Protein AF-A0A971QDA6-F1 (afdb_monomer)

pLDDT: mean 82.5, std 15.78, range [46.66, 97.81]

Foldseek 3Di:
DDDDDPVRVVVVVVVVVCPDPVVCVVCVVVVVVVVLVVCLCVPVVLVDDPDDDDVVNVVSNVVSSVVSVVVVVVVVCVVVVPPCVCVVVVPCVVVVVVVVVVVVVVVVVVPDDPDDPDPDDDPPPPPPD

Structure (mmCIF, N/CA/C/O backbone):
data_AF-A0A971QDA6-F1
#
_entry.id   AF-A0A971QDA6-F1
#
loop_
_atom_site.group_PDB
_atom_site.id
_atom_site.type_symbol
_atom_site.label_atom_id
_atom_site.label_alt_id
_atom_site.label_comp_id
_atom_site.label_asym_id
_atom_site.label_entity_id
_atom_site.label_seq_id
_atom_site.pdbx_PDB_ins_code
_atom_site.Cartn_x
_atom_site.Cartn_y
_atom_site.Cartn_z
_atom_site.occupancy
_atom_site.B_iso_or_equiv
_atom_site.auth_seq_id
_atom_site.auth_comp_id
_atom_site.auth_asym_id
_atom_site.auth_atom_id
_atom_site.pdbx_PDB_model_num
ATOM 1 N N . MET A 1 1 ? -21.824 -35.858 12.289 1.00 53.72 1 MET A N 1
ATOM 2 C CA . MET A 1 1 ? -22.588 -34.602 12.146 1.00 53.72 1 MET A CA 1
ATOM 3 C C . MET A 1 1 ? -21.739 -33.515 12.782 1.00 53.72 1 MET A C 1
ATOM 5 O O . MET A 1 1 ? -21.314 -33.722 13.908 1.00 53.72 1 MET A O 1
ATOM 9 N N . ILE A 1 2 ? -21.358 -32.461 12.057 1.00 74.69 2 ILE A N 1
ATOM 10 C CA . ILE A 1 2 ? -20.585 -31.366 12.666 1.00 74.69 2 ILE A CA 1
ATOM 11 C C . ILE A 1 2 ? -21.607 -30.461 13.353 1.00 74.69 2 ILE A C 1
ATOM 13 O O . ILE A 1 2 ? -22.361 -29.770 12.672 1.00 74.69 2 ILE A O 1
ATOM 17 N N . GLU A 1 3 ? -21.694 -30.527 14.681 1.00 82.12 3 GLU A N 1
ATOM 18 C CA . GLU A 1 3 ? -22.513 -29.593 15.452 1.00 82.12 3 GLU A CA 1
ATOM 19 C C . GLU A 1 3 ? -21.803 -28.246 15.515 1.00 82.12 3 GLU A C 1
ATOM 21 O O . GLU A 1 3 ? -20.679 -28.145 16.002 1.00 82.12 3 GLU A O 1
ATOM 26 N N . HIS A 1 4 ? -22.463 -27.213 15.000 1.00 83.12 4 HIS A N 1
ATOM 27 C CA . HIS A 1 4 ? -21.977 -25.849 15.101 1.00 83.12 4 HIS A CA 1
ATOM 28 C C . HIS A 1 4 ? -22.626 -25.139 16.275 1.00 83.12 4 HIS A C 1
ATOM 30 O O . HIS A 1 4 ? -23.852 -25.095 16.393 1.00 83.12 4 HIS A O 1
ATOM 36 N N . THR A 1 5 ? -21.807 -24.481 17.091 1.00 93.62 5 THR A N 1
ATOM 37 C CA . THR A 1 5 ? -22.331 -23.505 18.049 1.00 93.62 5 THR A CA 1
ATOM 38 C C . THR A 1 5 ? -23.013 -22.346 17.297 1.00 93.62 5 THR A C 1
ATOM 40 O O . THR A 1 5 ? -22.654 -22.042 16.153 1.00 93.62 5 THR A O 1
ATOM 43 N N . PRO A 1 6 ? -23.962 -21.607 17.906 1.00 92.88 6 PRO A N 1
ATOM 44 C CA . PRO A 1 6 ? -24.613 -20.474 17.236 1.00 92.88 6 PRO A CA 1
ATOM 45 C C . PRO A 1 6 ? -23.629 -19.412 16.713 1.00 92.88 6 PRO A C 1
ATOM 47 O O . PRO A 1 6 ? -23.891 -18.733 15.717 1.00 92.88 6 PRO A O 1
ATOM 50 N N . ALA A 1 7 ? -22.477 -19.255 17.372 1.00 94.25 7 ALA A N 1
ATOM 51 C CA . ALA A 1 7 ? -21.410 -18.364 16.926 1.00 94.25 7 ALA A CA 1
ATOM 52 C C . ALA A 1 7 ? -20.704 -18.884 15.666 1.00 94.25 7 ALA A C 1
ATOM 54 O O . ALA A 1 7 ? -20.457 -18.107 14.738 1.00 94.25 7 ALA A O 1
ATOM 55 N N . GLU A 1 8 ? -20.419 -20.184 15.613 1.00 94.81 8 GLU A N 1
ATOM 56 C CA . GLU A 1 8 ? -19.837 -20.834 14.440 1.00 94.81 8 GLU A CA 1
ATOM 57 C C . GLU A 1 8 ? -20.779 -20.786 13.246 1.00 94.81 8 GLU A C 1
ATOM 59 O O . GLU A 1 8 ? -20.326 -20.467 12.150 1.00 94.81 8 GLU A O 1
ATOM 64 N N . HIS A 1 9 ? -22.083 -20.980 13.459 1.00 93.88 9 HIS A N 1
ATOM 65 C CA . HIS A 1 9 ? -23.074 -20.882 12.391 1.00 93.88 9 HIS A CA 1
ATOM 66 C C . HIS A 1 9 ? -23.077 -19.483 11.745 1.00 93.88 9 HIS A C 1
ATOM 68 O O . HIS A 1 9 ? -23.001 -19.346 10.523 1.00 93.88 9 HIS A O 1
ATOM 74 N N . ARG A 1 10 ? -23.047 -18.411 12.556 1.00 95.62 10 ARG A N 1
ATOM 75 C CA . ARG A 1 10 ? -22.922 -17.027 12.050 1.00 95.62 10 ARG A CA 1
ATOM 76 C C . ARG A 1 10 ? -21.613 -16.798 11.295 1.00 95.62 10 ARG A C 1
ATOM 78 O O . ARG A 1 10 ? -21.584 -16.075 10.299 1.00 95.62 10 ARG A O 1
ATOM 85 N N . LEU A 1 11 ? -20.511 -17.369 11.777 1.00 95.62 11 LEU A N 1
ATOM 86 C CA . LEU A 1 11 ? -19.208 -17.232 11.131 1.00 95.62 11 LEU A CA 1
ATOM 87 C C . LEU A 1 11 ? -19.160 -17.982 9.795 1.00 95.62 11 LEU A C 1
ATOM 89 O O . LEU A 1 11 ? -18.648 -17.433 8.822 1.00 95.62 11 LEU A O 1
ATOM 93 N N . ALA A 1 12 ? -19.710 -19.195 9.745 1.00 94.25 12 ALA A N 1
ATOM 94 C CA . ALA A 1 12 ? -19.829 -20.002 8.538 1.00 94.25 12 ALA A CA 1
ATOM 95 C C . ALA A 1 12 ? -20.677 -19.283 7.483 1.00 94.25 12 ALA A C 1
ATOM 97 O O . ALA A 1 12 ? -20.227 -19.132 6.350 1.00 94.25 12 ALA A O 1
ATOM 98 N N . SER A 1 13 ? -21.825 -18.725 7.883 1.00 94.38 13 SER A N 1
ATOM 99 C CA . SER A 1 13 ? -22.679 -17.928 6.995 1.00 94.38 13 SER A CA 1
ATOM 100 C C . SER A 1 13 ? -21.939 -16.715 6.418 1.00 94.38 13 SER A C 1
ATOM 102 O O . SER A 1 13 ? -21.964 -16.498 5.209 1.00 94.38 13 SER A O 1
ATOM 104 N N . ARG A 1 14 ? -21.200 -15.961 7.249 1.00 95.31 14 ARG A N 1
ATOM 105 C CA . ARG A 1 14 ? -20.378 -14.835 6.763 1.00 95.31 14 ARG A CA 1
ATOM 106 C C . ARG A 1 14 ? -19.268 -15.282 5.819 1.00 95.31 14 ARG A C 1
ATOM 108 O O . ARG A 1 14 ? -18.983 -14.589 4.853 1.00 95.31 14 ARG A O 1
ATOM 115 N N . ARG A 1 15 ? -18.614 -16.416 6.085 1.00 95.00 15 ARG A N 1
ATOM 116 C CA . ARG A 1 15 ? -17.572 -16.951 5.193 1.00 95.00 15 ARG A CA 1
ATOM 117 C C . ARG A 1 15 ? -18.150 -17.380 3.849 1.00 95.00 15 ARG A C 1
ATOM 119 O O . ARG A 1 15 ? -17.512 -17.124 2.835 1.00 95.00 15 ARG A O 1
ATOM 126 N N . ALA A 1 16 ? -19.337 -17.988 3.843 1.00 94.88 16 ALA A N 1
ATOM 127 C CA . ALA A 1 16 ? -20.037 -18.355 2.617 1.00 94.88 16 ALA A CA 1
ATOM 128 C C . ALA A 1 16 ? -20.359 -17.113 1.770 1.00 94.88 16 ALA A C 1
ATOM 130 O O . ALA A 1 16 ? -20.062 -17.095 0.579 1.00 94.88 16 ALA A O 1
ATOM 131 N N . GLU A 1 17 ? -20.854 -16.042 2.396 1.00 93.75 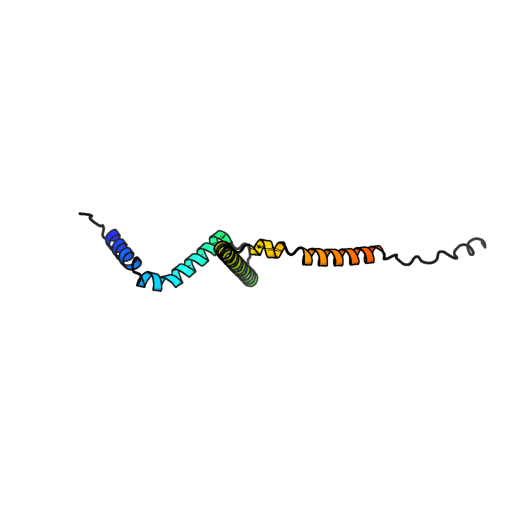17 GLU A N 1
ATOM 132 C CA . GLU A 1 17 ? -21.081 -14.749 1.736 1.00 93.75 17 GLU A CA 1
ATOM 133 C C . GLU A 1 17 ? -19.772 -14.139 1.198 1.00 93.75 17 GLU A C 1
ATOM 135 O O . GLU A 1 17 ? -19.682 -13.773 0.025 1.00 93.75 17 GLU A O 1
ATOM 140 N N . GLN A 1 18 ? -18.721 -14.099 2.025 1.00 94.88 18 GLN A N 1
ATOM 141 C CA . GLN A 1 18 ? -17.407 -13.549 1.664 1.00 94.88 18 GLN A CA 1
ATOM 142 C C . GLN A 1 18 ? -16.689 -14.335 0.560 1.00 94.88 18 GLN A C 1
ATOM 144 O O . GLN A 1 18 ? -15.829 -13.784 -0.130 1.00 94.88 18 GLN A O 1
ATOM 149 N N . ALA A 1 19 ? -17.017 -15.619 0.393 1.00 95.44 19 ALA A N 1
ATOM 150 C CA . ALA A 1 19 ? -16.458 -16.467 -0.654 1.00 95.44 19 ALA A CA 1
ATOM 151 C C . ALA A 1 19 ? -17.028 -16.151 -2.047 1.00 95.44 19 ALA A C 1
ATOM 153 O O . ALA A 1 19 ? -16.426 -16.542 -3.051 1.00 95.44 19 ALA A O 1
ATOM 154 N N . THR A 1 20 ? -18.154 -15.435 -2.127 1.00 96.62 20 THR A N 1
ATOM 155 C CA . THR A 1 20 ? -18.782 -15.083 -3.404 1.00 96.62 20 THR A CA 1
ATOM 156 C C . THR A 1 20 ? -17.944 -14.077 -4.200 1.00 96.62 20 THR A C 1
ATOM 158 O O . THR A 1 20 ? -17.252 -13.213 -3.652 1.00 96.62 20 THR A O 1
ATOM 161 N N . ASN A 1 21 ? -18.017 -14.161 -5.532 1.00 95.38 21 ASN A N 1
ATOM 162 C CA . ASN A 1 21 ? -17.332 -13.208 -6.410 1.00 95.38 21 ASN A CA 1
ATOM 163 C C . ASN A 1 21 ? -17.917 -11.793 -6.284 1.00 95.38 21 ASN A C 1
ATOM 165 O O . ASN A 1 21 ? -17.150 -10.835 -6.241 1.00 95.38 21 ASN A O 1
ATOM 169 N N . ALA A 1 22 ? -19.241 -11.669 -6.129 1.00 94.38 22 ALA A N 1
ATOM 170 C CA . ALA A 1 22 ? -19.910 -10.385 -5.916 1.00 94.38 22 ALA A CA 1
ATOM 171 C C . ALA A 1 22 ? -19.385 -9.681 -4.654 1.00 94.38 22 ALA A C 1
ATOM 173 O O . ALA A 1 22 ? -19.001 -8.513 -4.706 1.00 94.38 22 ALA A O 1
ATOM 174 N N . PHE A 1 23 ? -19.264 -10.407 -3.533 1.00 94.31 23 PHE A N 1
ATOM 175 C CA . PHE A 1 23 ? -18.663 -9.847 -2.323 1.00 94.31 23 PHE A CA 1
ATOM 176 C C . PHE A 1 23 ? -17.223 -9.392 -2.576 1.00 94.31 23 PHE A C 1
ATOM 178 O O . PHE A 1 23 ? -16.843 -8.293 -2.173 1.00 94.31 23 PHE A O 1
ATOM 185 N N . ARG A 1 24 ? -16.416 -10.207 -3.268 1.00 92.81 24 ARG A N 1
ATOM 186 C CA . ARG A 1 24 ? -15.024 -9.860 -3.585 1.00 92.81 24 ARG A CA 1
ATOM 187 C C . ARG A 1 24 ? -14.925 -8.566 -4.390 1.00 92.81 24 ARG A C 1
ATOM 189 O O . ARG A 1 24 ? -14.077 -7.737 -4.068 1.00 92.81 24 ARG A O 1
ATOM 196 N N . GLU A 1 25 ? -15.761 -8.390 -5.406 1.00 93.94 25 GLU A N 1
ATOM 197 C CA . GLU A 1 25 ? -15.773 -7.190 -6.249 1.00 93.94 25 GLU A CA 1
ATOM 198 C C . GLU A 1 25 ? -16.190 -5.949 -5.459 1.00 93.94 25 GLU A C 1
ATOM 200 O O . GLU A 1 25 ? -15.468 -4.948 -5.460 1.00 93.94 25 GLU A O 1
ATOM 205 N N . HIS A 1 26 ? -17.283 -6.030 -4.698 1.00 94.19 26 HIS A N 1
ATOM 206 C CA . HIS A 1 26 ? -17.744 -4.918 -3.866 1.00 94.19 26 HIS A CA 1
ATOM 207 C C . HIS A 1 26 ? -16.746 -4.566 -2.752 1.00 94.19 26 HIS A C 1
ATOM 209 O O . HIS A 1 26 ? -16.514 -3.390 -2.459 1.00 94.19 26 HIS A O 1
ATOM 215 N N . TYR A 1 27 ? -16.102 -5.569 -2.150 1.00 95.00 27 TYR A N 1
ATOM 216 C CA . TYR A 1 27 ? -15.136 -5.370 -1.071 1.00 95.00 27 TYR A CA 1
ATOM 217 C C . TYR A 1 27 ? -13.733 -4.990 -1.577 1.00 95.00 27 TYR A C 1
ATOM 219 O O . TYR A 1 27 ? -12.907 -4.525 -0.787 1.00 95.00 27 TYR A O 1
ATOM 227 N N . ALA A 1 28 ? -13.436 -5.131 -2.875 1.00 93.69 28 ALA A N 1
ATOM 228 C CA . ALA A 1 28 ? -12.100 -4.904 -3.437 1.00 93.69 28 ALA A CA 1
ATOM 229 C C . ALA A 1 28 ? -11.554 -3.499 -3.135 1.00 93.69 28 ALA A C 1
ATOM 231 O O . ALA A 1 28 ? -10.390 -3.353 -2.757 1.00 93.69 28 ALA A O 1
ATOM 232 N N . ILE A 1 29 ? -12.399 -2.468 -3.244 1.00 93.69 29 ILE A N 1
ATOM 233 C CA . ILE A 1 29 ? -12.018 -1.074 -2.967 1.00 93.69 29 ILE A CA 1
ATOM 234 C C . ILE A 1 29 ? -11.614 -0.918 -1.498 1.00 93.69 29 ILE A C 1
ATOM 236 O O . ILE A 1 29 ? -10.552 -0.368 -1.185 1.00 93.69 29 ILE A O 1
ATOM 240 N N . ARG A 1 30 ? -12.433 -1.451 -0.587 1.00 94.06 30 ARG A N 1
ATOM 241 C CA . ARG A 1 30 ? -12.178 -1.388 0.852 1.00 94.06 30 ARG A CA 1
ATOM 242 C C . ARG A 1 30 ? -10.923 -2.168 1.234 1.00 94.06 30 ARG A C 1
ATOM 244 O O . ARG A 1 30 ? -10.045 -1.618 1.900 1.00 94.06 30 ARG A O 1
ATOM 251 N N . GLY A 1 31 ? -10.800 -3.406 0.759 1.00 94.25 31 GLY A N 1
ATOM 252 C CA . GLY A 1 31 ? -9.614 -4.235 0.971 1.00 94.25 31 GLY A CA 1
ATOM 253 C C . GLY A 1 31 ? -8.344 -3.584 0.414 1.00 94.25 31 GLY A C 1
ATOM 254 O O . GLY A 1 31 ? -7.282 -3.640 1.038 1.00 94.25 31 GLY A O 1
ATOM 255 N N . GLY A 1 32 ? -8.454 -2.878 -0.715 1.00 93.56 32 GLY A N 1
ATOM 256 C CA . GLY A 1 32 ? -7.384 -2.053 -1.270 1.00 93.56 32 GLY A CA 1
ATOM 257 C C . GLY A 1 32 ? -6.947 -0.939 -0.315 1.00 93.56 32 GLY A C 1
ATOM 258 O O . GLY A 1 32 ? -5.753 -0.806 -0.031 1.00 93.56 32 GLY A O 1
ATOM 259 N N . GLY A 1 33 ? -7.898 -0.180 0.235 1.00 94.81 33 GLY A N 1
ATOM 260 C CA . GLY A 1 33 ? -7.623 0.874 1.219 1.00 94.81 33 GLY A CA 1
ATOM 261 C C . GLY A 1 33 ? -6.981 0.348 2.508 1.00 94.81 33 GLY A C 1
ATOM 262 O O . GLY A 1 33 ? -5.997 0.911 2.997 1.00 94.81 33 GLY A O 1
ATOM 263 N N . GLU A 1 34 ? -7.482 -0.771 3.036 1.00 95.56 34 GLU A N 1
ATOM 264 C CA . GLU A 1 34 ? -6.919 -1.446 4.214 1.00 95.56 34 GLU A CA 1
ATOM 265 C C . GLU A 1 34 ? -5.480 -1.923 3.952 1.00 95.56 34 GLU A C 1
ATOM 267 O O . GLU A 1 34 ? -4.585 -1.686 4.770 1.00 95.56 34 GLU A O 1
ATOM 272 N N . SER A 1 35 ? -5.225 -2.496 2.772 1.00 92.50 35 SER A N 1
ATOM 273 C CA . SER A 1 35 ? -3.893 -2.936 2.339 1.00 92.50 35 SER A CA 1
ATOM 274 C C . SER A 1 35 ? -2.894 -1.778 2.242 1.00 92.50 35 SER 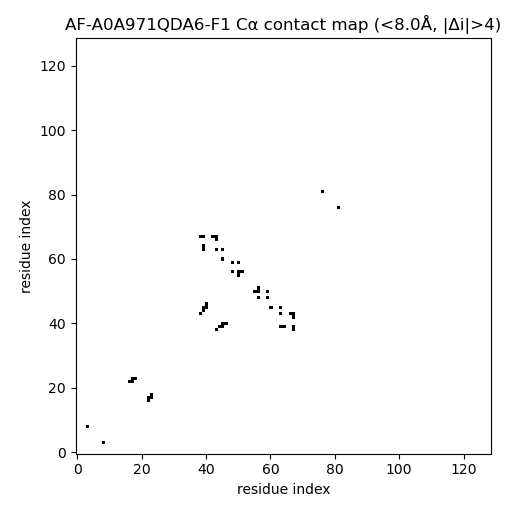A C 1
ATOM 276 O O . SER A 1 35 ? -1.776 -1.871 2.761 1.00 92.50 35 SER A O 1
ATOM 278 N N . VAL A 1 36 ? -3.299 -0.649 1.647 1.00 93.88 36 VAL A N 1
ATOM 279 C CA . VAL A 1 36 ? -2.462 0.561 1.557 1.00 93.88 36 VAL A CA 1
ATOM 280 C C . VAL A 1 36 ? -2.137 1.100 2.950 1.00 93.88 36 VAL A C 1
ATOM 282 O O . VAL A 1 36 ? -0.970 1.359 3.252 1.00 93.88 36 VAL A O 1
ATOM 285 N N . ASN A 1 37 ? -3.135 1.209 3.828 1.00 94.25 37 ASN A N 1
ATOM 286 C CA . ASN A 1 37 ? -2.943 1.701 5.192 1.00 94.25 37 ASN A CA 1
ATOM 287 C C . ASN A 1 37 ? -2.032 0.788 6.023 1.00 94.25 37 ASN A C 1
ATOM 289 O O . ASN A 1 37 ? -1.154 1.274 6.744 1.00 94.25 37 ASN A O 1
ATOM 293 N N . ALA A 1 38 ? -2.194 -0.532 5.905 1.00 94.06 38 ALA A N 1
ATOM 294 C CA . ALA A 1 38 ? -1.318 -1.502 6.555 1.00 94.06 38 ALA A CA 1
ATOM 295 C C . ALA A 1 38 ? 0.126 -1.393 6.036 1.00 94.06 38 ALA A C 1
ATOM 297 O O . ALA A 1 38 ? 1.072 -1.380 6.830 1.00 94.06 38 ALA A O 1
ATOM 298 N N . GLY A 1 39 ? 0.299 -1.254 4.718 1.00 94.06 39 GLY A N 1
ATOM 299 C CA . GLY A 1 39 ? 1.592 -1.037 4.071 1.00 94.06 39 GLY A CA 1
ATOM 300 C C . GLY A 1 39 ? 2.291 0.230 4.564 1.00 94.06 39 GLY A C 1
ATOM 301 O O . GLY A 1 39 ? 3.432 0.166 5.031 1.00 94.06 39 GLY A O 1
ATOM 302 N N . LEU A 1 40 ? 1.580 1.362 4.562 1.00 95.38 40 LEU A N 1
ATOM 303 C CA . LEU A 1 40 ? 2.072 2.644 5.073 1.00 95.38 40 LEU A CA 1
ATOM 304 C C . LEU A 1 40 ? 2.508 2.539 6.536 1.00 95.38 40 LEU A C 1
ATOM 306 O O . LEU A 1 40 ? 3.627 2.933 6.875 1.00 95.38 40 LEU A O 1
ATOM 310 N N . LYS A 1 41 ? 1.671 1.975 7.414 1.00 95.00 41 LYS A N 1
ATOM 311 C CA . LYS A 1 41 ? 1.999 1.830 8.841 1.00 95.00 41 LYS A CA 1
ATOM 312 C C . LYS A 1 41 ? 3.236 0.956 9.055 1.00 95.00 41 LYS A C 1
ATOM 314 O O . LYS A 1 41 ? 4.129 1.367 9.793 1.00 95.00 41 LYS A O 1
ATOM 319 N N . ARG A 1 42 ? 3.319 -0.199 8.384 1.00 94.56 42 ARG A N 1
ATOM 320 C CA . ARG A 1 42 ? 4.410 -1.173 8.564 1.00 94.56 42 ARG A CA 1
ATOM 321 C C . ARG A 1 42 ? 5.738 -0.740 7.949 1.00 94.56 42 ARG A C 1
ATOM 323 O O . ARG A 1 42 ? 6.776 -1.004 8.541 1.00 94.56 42 ARG A O 1
ATOM 330 N N . LYS A 1 43 ? 5.725 -0.132 6.758 1.00 94.12 43 LYS A N 1
ATOM 331 C CA . LYS A 1 43 ? 6.953 0.176 5.998 1.00 94.12 43 LYS A CA 1
ATOM 332 C C . LYS A 1 43 ? 7.462 1.598 6.199 1.00 94.12 43 LYS A C 1
ATOM 334 O O . LYS A 1 43 ? 8.664 1.809 6.149 1.00 94.12 43 LYS A O 1
ATOM 339 N N . THR A 1 44 ? 6.571 2.561 6.433 1.00 94.25 44 THR A N 1
ATOM 340 C CA . THR A 1 44 ? 6.949 3.983 6.570 1.00 94.25 44 THR A CA 1
ATOM 341 C C . THR A 1 44 ? 6.839 4.501 8.006 1.00 94.25 44 THR A C 1
ATOM 343 O O . THR A 1 44 ? 7.190 5.646 8.283 1.00 94.25 44 THR A O 1
ATOM 346 N N . GLY A 1 45 ? 6.318 3.684 8.932 1.00 93.88 45 GLY A N 1
ATOM 347 C CA . GLY A 1 45 ? 6.081 4.100 10.314 1.00 93.88 45 GLY A CA 1
ATOM 348 C C . GLY A 1 45 ? 4.968 5.145 10.441 1.00 93.88 45 GLY A C 1
ATOM 349 O O . GLY A 1 45 ? 5.002 5.967 11.359 1.00 93.88 45 GLY A O 1
ATOM 350 N N . MET A 1 46 ? 3.984 5.139 9.527 1.00 95.06 46 MET A N 1
ATOM 351 C CA . MET A 1 46 ? 2.908 6.142 9.460 1.00 95.06 46 MET A CA 1
ATOM 352 C C . MET A 1 46 ? 2.175 6.338 10.798 1.00 95.06 46 MET A C 1
ATOM 354 O O . MET A 1 46 ? 1.855 7.462 11.156 1.00 95.06 46 MET A O 1
ATOM 358 N N . GLY A 1 47 ? 1.985 5.268 11.576 1.00 93.00 47 GLY A N 1
ATOM 359 C CA . GLY A 1 47 ? 1.329 5.328 12.889 1.00 93.00 47 GLY A CA 1
ATOM 360 C C . GLY A 1 47 ? 2.174 5.918 14.027 1.00 93.00 47 GLY A C 1
ATOM 361 O O . GLY A 1 47 ? 1.671 6.052 15.133 1.00 93.00 47 GLY A O 1
ATOM 362 N N . ARG A 1 48 ? 3.454 6.237 13.793 1.00 94.19 48 ARG A N 1
ATOM 363 C CA . ARG A 1 48 ? 4.401 6.737 14.808 1.00 94.19 48 ARG A CA 1
ATOM 364 C C . ARG A 1 48 ? 5.159 7.963 14.283 1.00 94.19 48 ARG A C 1
ATOM 366 O O . ARG A 1 48 ? 6.380 7.961 14.134 1.00 94.19 48 ARG A O 1
ATOM 373 N N . LEU A 1 49 ? 4.422 9.008 13.904 1.00 95.12 49 LEU A N 1
ATOM 374 C CA . LEU A 1 49 ? 4.998 10.302 13.517 1.00 95.12 49 LEU A CA 1
ATOM 375 C C . LEU A 1 49 ? 5.660 10.968 14.735 1.00 95.12 49 LEU A C 1
ATOM 377 O O . LEU A 1 49 ? 5.006 11.186 15.745 1.00 95.12 49 LEU A O 1
ATOM 381 N N . ARG A 1 50 ? 6.945 11.329 14.634 1.00 94.50 50 ARG A N 1
ATOM 382 C CA . ARG A 1 50 ? 7.686 12.031 15.708 1.00 94.50 50 ARG A CA 1
ATOM 383 C C . ARG A 1 50 ? 7.574 13.560 15.621 1.00 94.50 50 ARG A C 1
ATOM 385 O O . ARG A 1 50 ? 8.277 14.271 16.328 1.00 94.50 50 ARG A O 1
ATOM 392 N N . VAL A 1 51 ? 6.722 14.067 14.731 1.00 96.06 51 VAL A N 1
ATOM 393 C CA . VAL A 1 51 ? 6.511 15.502 14.494 1.00 96.06 51 VAL A CA 1
ATOM 394 C C . VAL A 1 51 ? 5.196 15.960 15.122 1.00 96.06 51 VAL A C 1
ATOM 396 O O . VAL A 1 51 ? 4.237 15.195 15.179 1.00 96.06 51 VAL A O 1
ATOM 399 N N . ARG A 1 52 ? 5.147 17.217 15.577 1.00 96.12 52 ARG A N 1
ATOM 400 C CA . ARG A 1 52 ? 3.956 17.846 16.174 1.00 96.12 52 ARG A CA 1
ATOM 401 C C . ARG A 1 52 ? 3.507 19.064 15.360 1.00 96.12 52 ARG A C 1
ATOM 403 O O . ARG A 1 52 ? 4.326 19.721 14.714 1.00 96.12 52 ARG A O 1
ATOM 410 N N . GLY A 1 53 ? 2.221 19.399 15.439 1.00 96.75 53 GLY A N 1
ATOM 411 C CA . GLY A 1 53 ? 1.611 20.531 14.731 1.00 96.75 53 GLY A CA 1
ATOM 412 C C . GLY A 1 53 ? 1.162 20.187 13.307 1.00 96.75 53 GLY A C 1
ATOM 413 O O . GLY A 1 53 ? 1.882 19.521 12.560 1.00 96.75 53 GL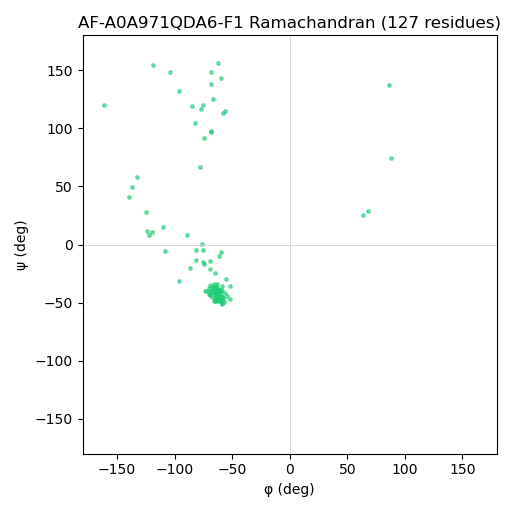Y A O 1
ATOM 414 N N . SER A 1 54 ? -0.032 20.662 12.938 1.00 95.75 54 SER A N 1
ATOM 415 C CA . SER A 1 54 ? -0.746 20.275 11.710 1.00 95.75 54 SER A CA 1
ATOM 416 C C . SER A 1 54 ? 0.088 20.399 10.418 1.00 95.75 54 SER A C 1
ATOM 418 O O . SER A 1 54 ? 0.168 19.409 9.687 1.00 95.75 54 SER A O 1
ATOM 420 N N . PRO A 1 55 ? 0.819 21.505 10.150 1.00 97.50 55 PRO A N 1
ATOM 421 C CA . PRO A 1 55 ? 1.583 21.636 8.903 1.00 97.50 55 PRO A CA 1
ATOM 422 C C . PRO A 1 55 ? 2.696 20.589 8.756 1.00 97.50 55 PRO A C 1
ATOM 424 O O . PRO A 1 55 ? 2.846 19.963 7.705 1.00 97.50 55 PRO A O 1
ATOM 427 N N . ARG A 1 56 ? 3.450 20.339 9.835 1.00 97.56 56 ARG A N 1
ATOM 428 C CA . ARG A 1 56 ? 4.552 19.362 9.847 1.00 97.56 56 ARG A CA 1
ATOM 429 C C . ARG A 1 56 ? 4.036 17.931 9.753 1.00 97.56 56 ARG A C 1
ATOM 431 O O . ARG A 1 56 ? 4.613 17.117 9.036 1.00 97.56 56 ARG A O 1
ATOM 438 N N . VAL A 1 57 ? 2.936 17.635 10.447 1.00 97.38 57 VAL A N 1
ATOM 439 C CA . VAL A 1 57 ? 2.247 16.340 10.366 1.00 97.38 57 VAL A CA 1
ATOM 440 C C . VAL A 1 57 ? 1.776 16.082 8.936 1.00 97.38 57 VAL A C 1
ATOM 442 O O . VAL A 1 57 ? 2.089 15.029 8.383 1.00 97.38 57 VAL A O 1
ATOM 445 N N . ARG A 1 58 ? 1.108 17.054 8.304 1.00 97.38 58 ARG A N 1
ATOM 446 C CA . ARG A 1 58 ? 0.623 16.935 6.923 1.00 97.38 58 ARG A CA 1
ATOM 447 C C . ARG A 1 58 ? 1.763 16.658 5.947 1.00 97.38 58 ARG A C 1
ATOM 449 O O . ARG A 1 58 ? 1.669 15.719 5.162 1.00 97.38 58 ARG A O 1
ATOM 456 N N . MET A 1 59 ? 2.856 17.413 6.039 1.00 97.81 59 MET A N 1
ATOM 457 C CA . MET A 1 59 ? 4.024 17.208 5.178 1.00 97.81 59 MET A CA 1
ATOM 458 C C . MET A 1 59 ? 4.643 15.817 5.370 1.00 97.81 59 MET A C 1
ATOM 460 O O . MET A 1 59 ? 4.917 15.111 4.402 1.00 97.81 59 MET A O 1
ATOM 464 N N . ALA A 1 60 ? 4.805 15.375 6.619 1.00 96.94 60 ALA A N 1
ATOM 465 C CA . ALA A 1 60 ? 5.350 14.054 6.920 1.00 96.94 60 ALA A CA 1
ATOM 466 C C . ALA A 1 60 ? 4.457 12.911 6.400 1.00 96.94 60 ALA A C 1
ATOM 468 O O . ALA A 1 60 ? 4.975 11.907 5.908 1.00 96.94 60 ALA A O 1
ATOM 469 N N . VAL A 1 61 ? 3.130 13.063 6.464 1.00 96.75 61 VAL A N 1
ATOM 470 C CA . VAL A 1 61 ? 2.181 12.113 5.862 1.00 96.75 61 VAL A CA 1
ATOM 471 C C . VAL A 1 61 ? 2.340 12.087 4.342 1.00 96.75 61 VAL A C 1
ATOM 473 O O . VAL A 1 61 ? 2.503 11.008 3.776 1.00 96.75 61 VAL A O 1
ATOM 476 N N . LEU A 1 62 ? 2.367 13.252 3.684 1.00 96.94 62 LEU A N 1
ATOM 477 C CA . LEU A 1 62 ? 2.529 13.349 2.229 1.00 96.94 62 LEU A CA 1
ATOM 478 C C . LEU A 1 62 ? 3.824 12.680 1.750 1.00 96.94 62 LEU A C 1
ATOM 480 O O . LEU A 1 62 ? 3.786 11.872 0.823 1.00 96.94 62 LEU A O 1
ATOM 484 N N . LEU A 1 63 ? 4.949 12.937 2.422 1.00 96.69 63 LEU A N 1
ATOM 485 C CA . LEU A 1 63 ? 6.239 12.322 2.090 1.00 96.69 63 LEU A CA 1
ATOM 486 C C . LEU A 1 63 ? 6.223 10.796 2.256 1.00 96.69 63 LEU A C 1
ATOM 488 O O . LEU A 1 63 ? 6.791 10.075 1.437 1.00 96.69 63 LEU A O 1
ATOM 492 N N . ARG A 1 64 ? 5.543 10.273 3.281 1.00 96.38 64 ARG A N 1
ATOM 493 C CA . ARG A 1 64 ? 5.404 8.821 3.475 1.00 96.38 64 ARG A CA 1
ATOM 494 C C . ARG A 1 64 ? 4.500 8.182 2.424 1.00 96.38 64 ARG A C 1
ATOM 496 O O . ARG A 1 64 ? 4.814 7.092 1.950 1.00 96.38 64 ARG A O 1
ATOM 503 N N . CYS A 1 65 ? 3.429 8.863 2.019 1.00 96.50 65 CYS A N 1
ATOM 504 C CA . CYS A 1 65 ? 2.594 8.437 0.896 1.00 96.50 65 CYS A CA 1
ATOM 505 C C . CYS A 1 65 ? 3.389 8.423 -0.420 1.00 96.50 65 CYS A C 1
ATOM 507 O O . CYS A 1 65 ? 3.335 7.437 -1.152 1.00 96.50 65 CYS A O 1
ATOM 509 N N . ALA A 1 66 ? 4.194 9.456 -0.685 1.00 96.62 66 ALA A N 1
ATOM 510 C CA . ALA A 1 66 ? 5.079 9.499 -1.848 1.00 96.62 66 ALA A CA 1
ATOM 511 C C . ALA A 1 66 ? 6.108 8.353 -1.829 1.00 96.62 66 ALA A C 1
ATOM 513 O O . ALA A 1 66 ? 6.282 7.655 -2.829 1.00 96.62 66 ALA A O 1
ATOM 514 N N . GLY A 1 67 ? 6.725 8.086 -0.673 1.00 95.12 67 GLY A N 1
ATOM 515 C CA . GLY A 1 67 ? 7.631 6.949 -0.497 1.00 95.12 67 GLY A CA 1
ATOM 516 C C . GLY A 1 67 ? 6.953 5.595 -0.739 1.00 95.12 67 GLY A C 1
ATOM 517 O O . GLY A 1 67 ? 7.527 4.715 -1.378 1.00 95.12 67 GLY A O 1
ATOM 518 N N . TRP A 1 68 ? 5.702 5.425 -0.301 1.00 95.88 68 TRP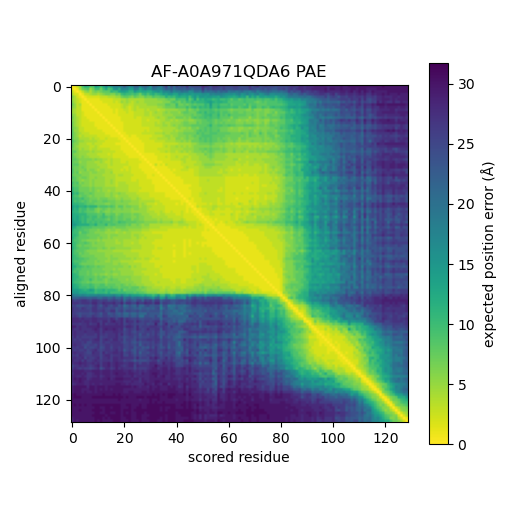 A N 1
ATOM 519 C CA . TRP A 1 68 ? 4.925 4.218 -0.596 1.00 95.88 68 TRP A CA 1
ATOM 520 C C . TRP A 1 68 ? 4.646 4.043 -2.092 1.00 95.88 68 TRP A C 1
ATOM 522 O O . TRP A 1 68 ? 4.805 2.937 -2.615 1.00 95.88 68 TRP A O 1
ATOM 532 N N . ASN A 1 69 ? 4.303 5.124 -2.796 1.00 94.81 69 ASN A N 1
ATOM 533 C CA . ASN A 1 69 ? 4.128 5.100 -4.248 1.00 94.81 69 ASN A CA 1
ATOM 534 C C . ASN A 1 69 ? 5.421 4.681 -4.964 1.00 94.81 69 ASN A C 1
ATOM 536 O O . ASN A 1 69 ? 5.370 3.842 -5.864 1.00 94.81 69 ASN A O 1
ATOM 540 N N . LEU A 1 70 ? 6.583 5.167 -4.511 1.00 93.81 70 LEU A N 1
ATOM 541 C CA . LEU A 1 70 ? 7.883 4.734 -5.029 1.00 93.81 70 LEU A CA 1
ATOM 542 C C . LEU A 1 70 ? 8.124 3.233 -4.799 1.00 93.81 70 LEU A C 1
ATOM 544 O O . LEU A 1 70 ? 8.518 2.530 -5.727 1.00 93.81 70 LEU A O 1
ATOM 548 N N . PHE A 1 71 ? 7.833 2.704 -3.605 1.00 93.06 71 PHE A N 1
ATOM 549 C CA . PHE A 1 71 ? 7.942 1.261 -3.354 1.00 93.06 71 PHE A CA 1
ATOM 550 C C . PHE A 1 71 ? 7.025 0.440 -4.264 1.00 93.06 71 PHE A C 1
ATOM 552 O O . PHE A 1 71 ? 7.435 -0.604 -4.778 1.00 93.06 71 PHE A O 1
ATOM 559 N N . ARG A 1 72 ? 5.795 0.908 -4.505 1.00 92.69 72 ARG A N 1
ATOM 560 C CA . ARG A 1 72 ? 4.866 0.249 -5.432 1.00 92.69 72 ARG A CA 1
ATOM 561 C C . ARG A 1 72 ? 5.395 0.265 -6.862 1.00 92.69 72 ARG A C 1
ATOM 563 O O . ARG A 1 72 ? 5.329 -0.773 -7.522 1.00 92.69 72 ARG A O 1
ATOM 570 N N . ALA A 1 73 ? 5.955 1.390 -7.304 1.00 91.88 73 ALA A N 1
ATOM 571 C CA . ALA A 1 73 ? 6.612 1.499 -8.599 1.00 91.88 73 ALA A CA 1
ATOM 572 C C . ALA A 1 73 ? 7.772 0.501 -8.698 1.00 91.88 73 ALA A C 1
ATOM 574 O O . ALA A 1 73 ? 7.766 -0.321 -9.604 1.00 91.88 73 ALA A O 1
ATOM 575 N N . LEU A 1 74 ? 8.689 0.467 -7.726 1.00 90.81 74 LEU A N 1
ATOM 576 C CA . LEU A 1 74 ? 9.819 -0.474 -7.696 1.00 90.81 74 LEU A CA 1
ATOM 577 C C . LEU A 1 74 ? 9.375 -1.941 -7.803 1.00 90.81 74 LEU A C 1
ATOM 579 O O . LEU A 1 74 ? 9.944 -2.702 -8.583 1.00 90.81 74 LEU A O 1
ATOM 583 N N . VAL A 1 75 ? 8.330 -2.342 -7.072 1.00 90.75 75 VAL A N 1
ATOM 584 C CA . VAL A 1 75 ? 7.774 -3.702 -7.171 1.00 90.75 75 VAL A CA 1
ATOM 585 C C . VAL A 1 75 ? 7.199 -3.966 -8.563 1.00 90.75 75 VAL A C 1
ATOM 587 O O . VAL A 1 75 ? 7.427 -5.040 -9.119 1.00 90.75 75 VAL A O 1
ATOM 590 N N . ALA A 1 76 ? 6.475 -3.007 -9.142 1.00 90.00 76 ALA A N 1
ATOM 591 C CA . ALA A 1 76 ? 5.949 -3.131 -10.499 1.00 90.00 76 ALA A CA 1
ATOM 592 C C . ALA A 1 76 ? 7.075 -3.215 -11.541 1.00 90.00 76 ALA A C 1
ATOM 594 O O . ALA A 1 76 ? 7.002 -4.040 -12.447 1.00 90.00 76 ALA A O 1
ATOM 595 N N . MET A 1 77 ? 8.138 -2.424 -11.383 1.00 87.62 77 MET A N 1
ATOM 596 C CA . MET A 1 77 ? 9.312 -2.460 -12.255 1.00 87.62 77 MET A CA 1
ATOM 597 C C . MET A 1 77 ? 10.029 -3.808 -12.176 1.00 87.62 77 MET A C 1
ATOM 599 O O . MET A 1 77 ? 10.323 -4.402 -13.212 1.00 87.62 77 MET A O 1
ATOM 603 N N . LYS A 1 78 ? 10.226 -4.333 -10.958 1.00 85.75 78 LYS A N 1
ATOM 604 C CA . LYS A 1 78 ? 10.803 -5.665 -10.732 1.00 85.75 78 LYS A CA 1
ATOM 605 C C . LYS A 1 78 ? 9.969 -6.761 -11.399 1.00 85.75 78 LYS A C 1
ATOM 607 O O . LYS A 1 78 ? 10.525 -7.630 -12.057 1.00 85.75 78 LYS A O 1
ATOM 612 N N . ARG A 1 79 ? 8.639 -6.715 -11.254 1.00 86.44 79 ARG A N 1
ATOM 613 C CA . ARG A 1 79 ? 7.722 -7.700 -11.860 1.00 86.44 79 ARG A CA 1
ATOM 614 C C . ARG A 1 79 ? 7.710 -7.652 -13.384 1.00 86.44 79 ARG A C 1
ATOM 616 O O . ARG A 1 79 ? 7.563 -8.688 -14.011 1.00 86.44 79 ARG A O 1
ATOM 623 N N . ARG A 1 80 ? 7.870 -6.464 -13.967 1.00 83.44 80 ARG A N 1
ATOM 624 C CA . ARG A 1 80 ? 7.954 -6.269 -15.421 1.00 83.44 80 ARG A CA 1
ATOM 625 C C . ARG A 1 80 ? 9.310 -6.667 -16.010 1.00 83.44 80 ARG A C 1
ATOM 627 O O . ARG A 1 80 ? 9.498 -6.509 -17.207 1.00 83.44 80 ARG A O 1
ATOM 634 N N . GLY A 1 81 ? 10.258 -7.137 -15.193 1.00 74.06 81 GLY A N 1
ATOM 635 C CA . GLY A 1 81 ? 11.579 -7.547 -15.670 1.00 74.06 81 GLY A CA 1
ATOM 636 C C . GLY A 1 81 ? 12.385 -6.396 -16.269 1.00 74.06 81 GLY A C 1
ATOM 637 O O . GLY A 1 81 ? 13.248 -6.631 -17.109 1.00 74.06 81 GLY A O 1
ATOM 638 N N . MET A 1 82 ? 12.112 -5.145 -15.876 1.00 59.50 82 MET A N 1
ATOM 639 C CA . MET A 1 82 ? 12.853 -4.010 -16.417 1.00 59.50 82 MET A CA 1
ATOM 640 C C . MET A 1 82 ? 14.304 -4.046 -15.927 1.00 59.50 82 MET A C 1
ATOM 642 O O . MET A 1 82 ? 14.631 -3.533 -14.857 1.00 59.50 82 MET A O 1
ATOM 646 N N . ALA A 1 83 ? 15.186 -4.571 -16.777 1.00 55.50 83 ALA A N 1
ATOM 647 C CA . ALA A 1 83 ? 16.640 -4.408 -16.718 1.00 55.50 83 ALA A CA 1
ATOM 648 C C . ALA A 1 83 ? 17.086 -2.924 -16.810 1.00 55.50 83 ALA A C 1
ATOM 650 O O . ALA A 1 83 ? 18.256 -2.598 -16.624 1.00 55.50 83 ALA A O 1
ATOM 651 N N . GLY A 1 84 ? 16.150 -1.999 -17.059 1.00 55.34 84 GLY A N 1
ATOM 652 C CA . GLY A 1 84 ? 16.398 -0.577 -17.303 1.00 55.34 84 GLY A CA 1
ATOM 653 C C . GLY A 1 84 ? 16.893 0.245 -16.109 1.00 55.34 84 GLY A C 1
ATOM 654 O O . GLY A 1 84 ? 17.406 1.340 -16.322 1.00 55.34 84 GLY A O 1
ATOM 655 N N . PHE A 1 85 ? 16.819 -0.254 -14.868 1.00 54.62 85 PHE A N 1
ATOM 656 C CA . PHE A 1 85 ? 17.458 0.454 -13.746 1.00 54.62 85 PHE A CA 1
ATOM 657 C C . PHE A 1 85 ? 18.986 0.478 -13.915 1.00 54.62 85 PHE A C 1
ATOM 659 O O . PHE A 1 85 ? 19.623 1.490 -13.642 1.00 54.62 85 PHE A O 1
ATOM 666 N N . GLY A 1 86 ? 19.563 -0.601 -14.459 1.00 55.09 86 GLY A N 1
ATOM 667 C CA . GLY A 1 86 ? 20.971 -0.646 -14.848 1.00 55.09 86 GLY A CA 1
ATOM 668 C C . GLY A 1 86 ? 21.279 0.238 -16.058 1.00 55.09 86 GLY A C 1
ATOM 669 O O . GLY A 1 86 ? 22.326 0.868 -16.081 1.00 55.09 86 GLY A O 1
ATOM 670 N N . ALA A 1 87 ? 20.359 0.361 -17.019 1.00 56.38 87 ALA A N 1
ATOM 671 C CA . ALA A 1 87 ? 20.542 1.222 -18.192 1.00 56.38 87 ALA A CA 1
ATOM 672 C C . ALA A 1 87 ? 20.557 2.723 -17.835 1.00 56.38 87 ALA A C 1
ATOM 674 O O . ALA A 1 87 ? 21.356 3.470 -18.389 1.00 56.38 87 ALA A O 1
ATOM 675 N N . PHE A 1 88 ? 19.744 3.157 -16.861 1.00 56.53 88 PHE A N 1
ATOM 676 C CA . PHE A 1 88 ? 19.715 4.550 -16.391 1.00 56.53 88 PHE A CA 1
ATOM 677 C C . PHE A 1 88 ? 21.018 4.979 -15.688 1.00 56.53 88 PHE A C 1
ATOM 679 O O . PHE A 1 88 ? 21.468 6.108 -15.858 1.00 56.53 88 PHE A O 1
ATOM 686 N N . PHE A 1 89 ? 21.652 4.079 -14.925 1.00 57.00 89 PHE A N 1
ATOM 687 C CA . PHE A 1 89 ? 22.977 4.313 -14.323 1.00 57.00 89 PHE A CA 1
ATOM 688 C C . PHE A 1 89 ? 24.145 3.957 -15.257 1.00 57.00 89 PHE A C 1
ATOM 690 O O . PHE A 1 89 ? 25.263 4.431 -15.056 1.00 57.00 89 PHE A O 1
ATOM 697 N N . GLY A 1 90 ? 23.894 3.126 -16.268 1.00 55.72 90 GLY A N 1
ATOM 698 C CA . GLY A 1 90 ? 24.866 2.683 -17.264 1.00 55.72 90 GLY A CA 1
ATOM 699 C C . GLY A 1 90 ? 25.195 3.748 -18.304 1.00 55.72 90 GLY A C 1
ATOM 700 O O . GLY A 1 90 ? 26.230 3.645 -18.963 1.00 55.72 90 GLY A O 1
ATOM 701 N N . ASP A 1 91 ? 24.383 4.805 -18.408 1.00 61.22 91 ASP A N 1
ATOM 702 C CA . ASP A 1 91 ? 24.652 5.938 -19.289 1.00 61.22 91 ASP A CA 1
ATOM 703 C C . ASP A 1 91 ? 25.702 6.887 -18.676 1.00 61.22 91 ASP A C 1
ATOM 705 O O . ASP A 1 91 ? 25.489 8.042 -18.294 1.00 61.22 91 ASP A O 1
ATOM 709 N N . TRP A 1 92 ? 26.914 6.345 -18.567 1.00 62.59 92 TRP A N 1
ATOM 710 C CA . TRP A 1 92 ? 28.129 6.971 -18.052 1.00 62.59 92 TRP A CA 1
ATOM 711 C C . TRP A 1 92 ? 28.561 8.205 -18.867 1.00 62.59 92 TRP A C 1
ATOM 713 O O . TRP A 1 92 ? 29.462 8.956 -18.478 1.00 62.59 92 TRP A O 1
ATOM 723 N N . THR A 1 93 ? 27.920 8.425 -20.014 1.00 66.69 93 THR A N 1
ATOM 724 C CA . THR A 1 93 ? 28.129 9.544 -20.933 1.00 66.69 93 THR A CA 1
ATOM 725 C C . THR A 1 93 ? 27.762 10.877 -20.278 1.00 66.69 93 THR A C 1
ATOM 727 O O . THR A 1 93 ? 28.564 11.820 -20.321 1.00 66.69 93 THR A O 1
ATOM 730 N N . LEU A 1 94 ? 26.624 10.937 -19.576 1.00 67.94 94 LEU A N 1
ATOM 731 C CA . LEU A 1 94 ? 26.142 12.136 -18.889 1.00 67.94 94 LEU A CA 1
ATOM 732 C C . LEU A 1 94 ? 27.028 12.469 -17.680 1.00 67.94 94 LEU A C 1
ATOM 734 O O . LEU A 1 94 ? 27.461 13.612 -17.507 1.00 67.94 94 LEU A O 1
ATOM 738 N N . ILE A 1 95 ? 27.393 11.446 -16.899 1.00 75.00 95 ILE A N 1
ATOM 739 C CA . ILE A 1 95 ? 28.290 11.569 -15.740 1.00 75.00 95 ILE A CA 1
ATOM 740 C C . ILE A 1 95 ? 29.694 12.011 -16.189 1.00 75.00 95 ILE A C 1
ATOM 742 O O . ILE A 1 95 ? 30.255 12.952 -15.620 1.00 75.00 95 ILE A O 1
ATOM 746 N N . ARG A 1 96 ? 30.261 11.431 -17.263 1.00 72.94 96 ARG A N 1
ATOM 747 C CA . ARG A 1 96 ? 31.545 11.882 -17.846 1.00 72.94 96 ARG A CA 1
ATOM 748 C C . ARG A 1 96 ? 31.465 13.297 -18.403 1.00 72.94 96 ARG A C 1
ATOM 750 O O . ARG A 1 96 ? 32.439 14.043 -18.280 1.00 72.94 96 ARG A O 1
ATOM 757 N N . ALA A 1 97 ? 30.361 13.682 -19.040 1.00 77.12 97 ALA A N 1
ATOM 758 C CA . ALA A 1 97 ? 30.172 15.039 -19.551 1.00 77.12 97 ALA A CA 1
ATOM 759 C C . ALA A 1 97 ? 30.149 16.064 -18.407 1.00 77.12 97 ALA A C 1
ATOM 761 O O . ALA A 1 97 ? 30.879 17.061 -18.464 1.00 77.12 97 ALA A O 1
ATOM 762 N N . LEU A 1 98 ? 29.409 15.776 -17.333 1.00 79.75 98 LEU A N 1
ATOM 763 C CA . LEU A 1 98 ? 29.343 16.617 -16.140 1.00 79.75 98 LEU A CA 1
ATOM 764 C C . LEU A 1 98 ? 30.698 16.689 -15.421 1.00 79.75 98 LEU A C 1
ATOM 766 O O . LEU A 1 98 ? 31.193 17.782 -15.146 1.00 79.75 98 LEU A O 1
ATOM 770 N N . ALA A 1 99 ? 31.367 15.551 -15.217 1.00 83.31 99 ALA A N 1
ATOM 771 C CA . ALA A 1 99 ? 32.686 15.487 -14.588 1.00 83.31 99 ALA A CA 1
ATOM 772 C C . ALA A 1 99 ? 33.773 16.214 -15.402 1.00 83.31 99 ALA A C 1
ATOM 774 O O . ALA A 1 99 ? 34.689 16.810 -14.830 1.00 83.31 99 ALA A O 1
ATOM 775 N N . ARG A 1 100 ? 33.695 16.201 -16.743 1.00 80.06 100 ARG A N 1
ATOM 776 C CA . ARG A 1 100 ? 34.563 17.024 -17.611 1.00 80.06 100 ARG A CA 1
ATOM 777 C C . ARG A 1 100 ? 34.266 18.514 -17.453 1.00 80.06 100 ARG A C 1
ATOM 779 O O . ARG A 1 100 ? 35.190 19.324 -17.460 1.00 80.06 100 ARG A O 1
ATOM 786 N N . ARG A 1 101 ? 32.992 18.894 -17.325 1.00 80.12 101 ARG A N 1
ATOM 787 C CA . ARG A 1 101 ? 32.575 20.294 -17.143 1.00 80.12 101 ARG A CA 1
ATOM 788 C C . ARG A 1 101 ? 33.025 20.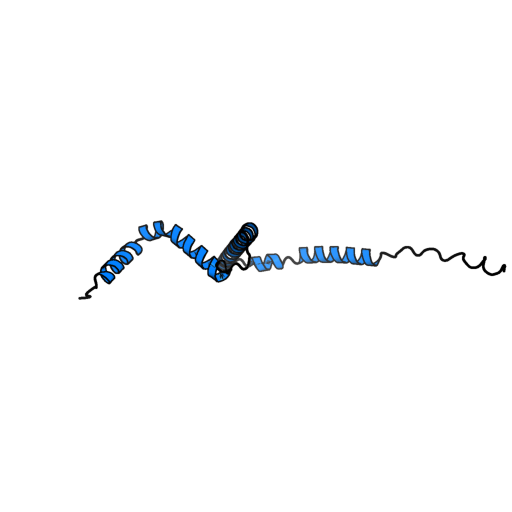838 -15.784 1.00 80.12 101 ARG A C 1
ATOM 790 O O . ARG A 1 101 ? 33.565 21.938 -15.730 1.00 80.12 101 ARG A O 1
ATOM 797 N N . LEU A 1 102 ? 32.906 20.037 -14.726 1.00 83.69 102 LEU A N 1
ATOM 798 C CA . LEU A 1 102 ? 33.355 20.393 -13.380 1.00 83.69 102 LEU A CA 1
ATOM 799 C C . LEU A 1 102 ? 34.886 20.500 -13.293 1.00 83.69 102 LEU A C 1
ATOM 801 O O . LEU A 1 102 ? 35.398 21.506 -12.812 1.00 83.69 102 LEU A O 1
ATOM 805 N N . ARG A 1 103 ? 35.629 19.535 -13.861 1.00 82.50 103 ARG A N 1
ATOM 806 C CA . ARG A 1 103 ? 37.103 19.598 -13.931 1.00 82.50 103 ARG A CA 1
ATOM 807 C C . ARG A 1 103 ? 37.615 20.834 -14.669 1.00 82.50 103 ARG A C 1
ATOM 809 O O . ARG A 1 103 ? 38.598 21.425 -14.236 1.00 82.50 103 ARG A O 1
ATOM 816 N N . ARG A 1 104 ? 36.947 21.247 -15.755 1.00 77.25 104 ARG A N 1
ATOM 817 C CA . ARG A 1 104 ? 37.285 22.491 -16.468 1.00 77.25 104 ARG A CA 1
ATOM 818 C C . ARG A 1 104 ? 37.105 23.724 -15.583 1.00 77.25 104 ARG A C 1
ATOM 820 O O . ARG A 1 104 ? 37.994 24.566 -15.557 1.00 77.25 104 ARG A O 1
ATOM 827 N N . ARG A 1 105 ? 36.010 23.803 -14.818 1.00 76.56 105 ARG A N 1
ATOM 828 C CA . ARG A 1 105 ? 35.775 24.919 -13.884 1.00 76.56 105 ARG A CA 1
ATOM 829 C C . ARG A 1 105 ? 36.790 24.948 -12.744 1.00 76.56 105 ARG A C 1
ATOM 831 O O . ARG A 1 105 ? 37.290 26.018 -12.434 1.00 76.56 105 ARG A O 1
ATOM 838 N N . ILE A 1 106 ? 37.146 23.794 -12.179 1.00 80.25 106 ILE A N 1
ATOM 839 C CA . ILE A 1 106 ? 38.155 23.707 -11.111 1.00 80.25 106 ILE A CA 1
ATOM 840 C C . ILE A 1 106 ? 39.536 24.141 -11.621 1.00 80.25 106 ILE A C 1
ATOM 842 O O . ILE A 1 106 ? 40.199 24.932 -10.961 1.00 80.25 106 ILE A O 1
ATOM 846 N N . LYS A 1 107 ? 39.957 23.693 -12.814 1.00 75.25 107 LYS A N 1
ATOM 847 C CA . LYS A 1 107 ? 41.226 24.142 -13.417 1.00 75.25 107 LYS A CA 1
ATOM 848 C C . LYS A 1 107 ? 41.233 25.645 -13.711 1.00 75.25 107 LYS A C 1
ATOM 850 O O . LYS A 1 107 ? 42.232 26.298 -13.441 1.00 75.25 107 LYS A O 1
ATOM 855 N N . ALA A 1 108 ? 40.129 26.190 -14.226 1.00 73.50 108 ALA A N 1
ATOM 856 C CA . ALA A 1 108 ? 39.994 27.627 -14.468 1.00 73.50 108 ALA A CA 1
ATOM 857 C C . ALA A 1 108 ? 40.042 28.441 -13.164 1.00 73.50 108 ALA A C 1
ATOM 859 O O . ALA A 1 108 ? 40.636 29.512 -13.135 1.00 73.50 108 ALA A O 1
ATOM 860 N N . PHE A 1 109 ? 39.476 27.909 -12.077 1.00 71.94 109 PHE A N 1
ATOM 861 C CA . PHE A 1 109 ? 39.528 28.533 -10.756 1.00 71.94 109 PHE A CA 1
ATOM 862 C C . PHE A 1 109 ? 40.925 28.446 -10.123 1.00 71.94 109 PHE A C 1
ATOM 864 O O . PHE A 1 109 ? 41.403 29.425 -9.572 1.00 71.94 109 PHE A O 1
ATOM 871 N N . GLY A 1 110 ? 41.629 27.318 -10.257 1.00 71.19 110 GLY A N 1
ATOM 872 C CA . GLY A 1 110 ? 43.015 27.179 -9.786 1.00 71.19 110 GLY A CA 1
ATOM 873 C C . GLY A 1 110 ? 44.036 28.001 -10.586 1.00 71.19 110 GLY A C 1
ATOM 874 O O . GLY A 1 110 ? 45.114 28.296 -10.084 1.00 71.19 110 GLY A O 1
ATOM 875 N N . ALA A 1 111 ? 43.697 28.395 -11.818 1.00 67.75 111 ALA A N 1
ATOM 876 C CA . ALA A 1 111 ? 44.487 29.318 -12.633 1.00 67.75 111 ALA A CA 1
ATOM 877 C C . ALA A 1 111 ? 44.250 30.799 -12.276 1.00 67.75 111 ALA A C 1
ATOM 879 O O . ALA A 1 111 ? 44.925 31.671 -12.824 1.00 67.75 111 ALA A O 1
ATOM 880 N N . PHE A 1 112 ? 43.316 31.093 -11.363 1.00 68.81 112 PHE A N 1
ATOM 881 C CA . PHE A 1 112 ? 43.104 32.434 -10.837 1.00 68.81 112 PHE A CA 1
ATOM 882 C C . PHE A 1 112 ? 44.308 32.838 -9.980 1.00 68.81 112 PHE A C 1
ATOM 884 O O . PHE A 1 112 ? 44.424 32.463 -8.814 1.00 68.81 112 PHE A O 1
ATOM 891 N N . ARG A 1 113 ? 45.239 33.587 -10.575 1.00 63.31 113 ARG A N 1
ATOM 892 C CA . ARG A 1 113 ? 46.313 34.247 -9.834 1.00 63.31 113 ARG A CA 1
ATOM 893 C C . ARG A 1 113 ? 45.780 35.585 -9.320 1.00 63.31 113 ARG A C 1
ATOM 895 O O . ARG A 1 113 ? 45.399 36.411 -10.151 1.00 63.31 113 ARG A O 1
ATOM 902 N N . PRO A 1 114 ? 45.730 35.825 -7.998 1.00 66.69 114 PRO A N 1
ATOM 903 C CA . PRO A 1 114 ? 45.409 37.154 -7.498 1.00 66.69 114 PRO A CA 1
ATOM 904 C C . PRO A 1 114 ? 46.446 38.158 -8.021 1.00 66.69 114 PRO A C 1
ATOM 906 O O . PRO A 1 114 ? 47.627 37.832 -8.162 1.00 66.69 114 PRO A O 1
ATOM 909 N N . HIS A 1 115 ? 45.987 39.368 -8.339 1.00 62.22 115 HIS A N 1
ATOM 910 C CA . HIS A 1 115 ? 46.833 40.467 -8.796 1.00 62.22 115 HIS A CA 1
ATOM 911 C C . HIS A 1 115 ? 47.931 40.742 -7.756 1.00 62.22 115 HIS A C 1
ATOM 913 O O . HIS A 1 115 ? 47.628 41.113 -6.623 1.00 62.22 115 HIS A O 1
ATOM 919 N N . GLN A 1 116 ? 49.197 40.521 -8.122 1.00 63.88 116 GLN A N 1
ATOM 920 C CA . GLN A 1 116 ? 50.338 40.910 -7.295 1.00 63.88 116 GLN A CA 1
ATOM 921 C C . GLN A 1 116 ? 50.535 42.426 -7.438 1.00 63.88 116 GLN A C 1
ATOM 923 O O . GLN A 1 116 ? 50.810 42.877 -8.552 1.00 63.88 116 GLN A O 1
ATOM 928 N N . PRO A 1 117 ? 50.388 43.230 -6.369 1.00 55.31 117 PRO A N 1
ATOM 929 C CA . PRO A 1 117 ? 50.677 44.653 -6.461 1.00 55.31 117 PRO A CA 1
ATOM 930 C C . PRO A 1 117 ? 52.183 44.862 -6.656 1.00 55.31 117 PRO A C 1
ATOM 932 O O . PRO A 1 117 ? 53.003 44.197 -6.021 1.00 55.31 117 PRO A O 1
ATOM 935 N N . ALA A 1 118 ? 52.538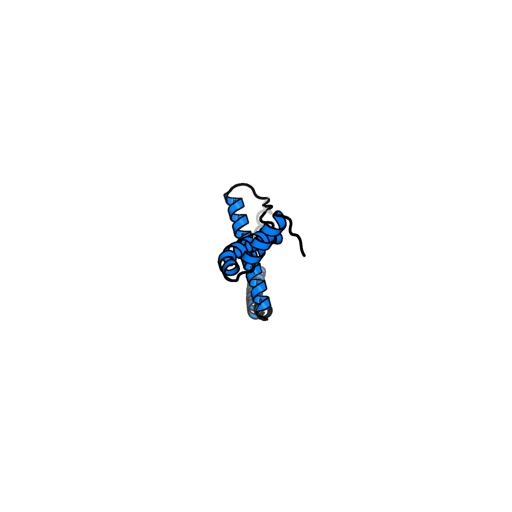 45.789 -7.546 1.00 57.19 118 ALA A N 1
ATOM 936 C CA . ALA A 1 118 ? 53.917 46.108 -7.886 1.00 57.19 118 ALA A CA 1
ATOM 937 C C . ALA A 1 118 ? 54.711 46.542 -6.640 1.00 57.19 118 ALA A C 1
ATOM 939 O O . ALA A 1 118 ? 54.468 47.600 -6.059 1.00 57.19 118 ALA A O 1
ATOM 940 N N . SER A 1 119 ? 55.687 45.731 -6.235 1.00 65.81 119 SER A N 1
ATOM 941 C CA . SER A 1 119 ? 56.675 46.097 -5.225 1.00 65.81 119 SER A CA 1
ATOM 942 C C . SER A 1 119 ? 57.678 47.078 -5.836 1.00 65.81 119 SER A C 1
ATOM 944 O O . SER A 1 119 ? 58.672 46.675 -6.436 1.00 65.81 119 SER A O 1
ATOM 946 N N . GLY A 1 120 ? 57.416 48.377 -5.712 1.00 60.00 120 GLY A N 1
ATOM 947 C CA . GLY A 1 120 ? 58.345 49.408 -6.164 1.00 60.00 120 GLY A CA 1
ATOM 948 C C . GLY A 1 120 ? 58.050 50.763 -5.533 1.00 60.00 120 GLY A C 1
ATOM 949 O O . GLY A 1 120 ? 56.986 51.322 -5.765 1.00 60.00 120 GLY A O 1
ATOM 950 N N . ARG A 1 121 ? 59.039 51.294 -4.796 1.00 55.72 121 ARG A N 1
ATOM 951 C CA . ARG A 1 121 ? 59.094 52.586 -4.068 1.00 55.72 121 ARG A CA 1
ATOM 952 C C . ARG A 1 121 ? 58.563 52.602 -2.629 1.00 5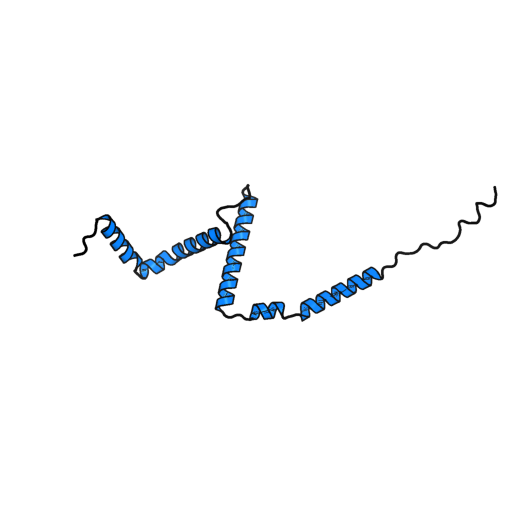5.72 121 ARG A C 1
ATOM 954 O O . ARG A 1 121 ? 57.565 53.247 -2.334 1.00 55.72 121 ARG A O 1
ATOM 961 N N . ARG A 1 122 ? 59.327 52.027 -1.695 1.00 53.72 122 ARG A N 1
ATOM 962 C CA . ARG A 1 122 ? 59.369 52.496 -0.290 1.00 53.72 122 ARG A CA 1
ATOM 963 C C . ARG A 1 122 ? 60.788 52.475 0.302 1.00 53.72 122 ARG A C 1
ATOM 965 O O . ARG A 1 122 ? 60.967 52.129 1.460 1.00 53.72 122 ARG A O 1
ATOM 972 N N . SER A 1 123 ? 61.793 52.875 -0.480 1.00 53.91 123 SER A N 1
ATOM 973 C CA . SER A 1 123 ? 63.200 52.883 -0.026 1.00 53.91 123 SER A CA 1
ATOM 974 C C . SER A 1 123 ? 63.907 54.239 -0.144 1.00 53.91 123 SER A C 1
ATOM 976 O O . SER A 1 123 ? 65.117 54.289 0.006 1.00 53.91 123 SER A O 1
ATOM 978 N N . LEU A 1 124 ? 63.193 55.342 -0.410 1.00 54.41 124 LEU A N 1
ATOM 979 C CA . LEU A 1 124 ? 63.813 56.669 -0.601 1.00 54.41 124 LEU A CA 1
ATOM 980 C C . LEU A 1 124 ? 63.357 57.752 0.393 1.00 54.41 124 LEU A C 1
ATOM 982 O O . LEU A 1 124 ? 63.685 58.913 0.200 1.00 54.41 124 LEU A O 1
ATOM 986 N N . MET A 1 125 ? 62.638 57.406 1.466 1.00 51.78 125 MET A N 1
ATOM 987 C CA . MET A 1 125 ? 62.25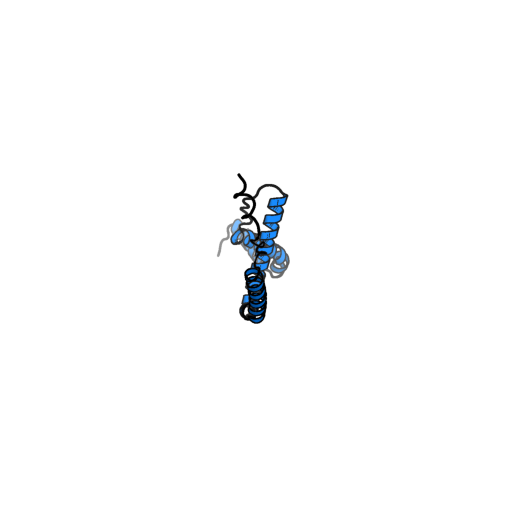4 58.385 2.504 1.00 51.78 125 MET A CA 1
ATOM 988 C C . MET A 1 125 ? 62.733 58.044 3.922 1.00 51.78 125 MET A C 1
ATOM 990 O O . MET A 1 125 ? 62.373 58.746 4.856 1.00 51.78 125 MET A O 1
ATOM 994 N N . LEU A 1 126 ? 63.574 57.017 4.100 1.00 54.06 126 LEU A N 1
ATOM 995 C CA . LEU A 1 126 ? 64.146 56.665 5.412 1.00 54.06 126 LEU A CA 1
ATOM 996 C C . LEU A 1 126 ? 65.659 56.939 5.534 1.00 54.06 126 LEU A C 1
ATOM 998 O O . LEU A 1 126 ? 66.294 56.430 6.447 1.00 54.06 126 LEU A O 1
ATOM 1002 N N . ALA A 1 127 ? 66.234 57.724 4.617 1.00 51.03 127 ALA A N 1
ATOM 1003 C CA . ALA A 1 127 ? 67.651 58.116 4.619 1.00 51.03 127 ALA A CA 1
ATOM 1004 C C . ALA A 1 127 ? 67.841 59.649 4.588 1.00 51.03 127 ALA A C 1
ATOM 1006 O O . ALA A 1 127 ? 68.827 60.146 4.054 1.00 51.03 127 ALA A O 1
ATOM 1007 N N . ALA A 1 128 ? 66.867 60.396 5.115 1.00 53.72 128 ALA A N 1
ATOM 1008 C CA . ALA A 1 128 ? 66.931 61.850 5.275 1.00 53.72 128 ALA A CA 1
ATOM 1009 C C . ALA A 1 128 ? 66.376 62.270 6.651 1.00 53.72 128 ALA A C 1
ATOM 1011 O O . ALA A 1 128 ? 65.498 63.127 6.741 1.00 53.72 128 ALA A O 1
ATOM 1012 N N . ALA A 1 129 ? 66.862 61.606 7.701 1.00 46.66 129 ALA A N 1
ATOM 1013 C CA . ALA A 1 129 ? 66.742 62.019 9.095 1.00 46.66 129 ALA A CA 1
ATOM 1014 C C . ALA A 1 129 ? 68.137 61.982 9.722 1.00 46.66 129 ALA A C 1
ATOM 1016 O O . ALA A 1 129 ? 68.875 61.021 9.397 1.00 46.66 129 ALA A O 1
#

Mean predicted aligned error: 14.65 Å

Radius of gyration: 34.79 Å; Cα contacts (8 Å, |Δi|>4): 27; chains: 1; bounding box: 92×97×39 Å

Solvent-accessible surface area (b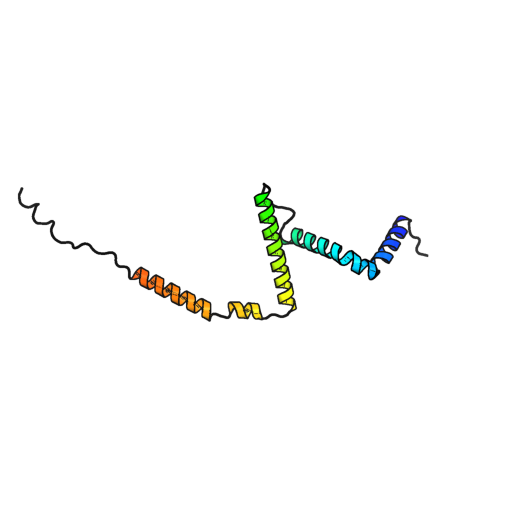ackbone atoms only — not comparable to full-atom values): 7889 Å² total; per-residue (Å²): 132,89,84,67,54,76,69,51,49,55,50,51,53,50,49,58,53,58,67,34,67,68,44,45,61,71,42,42,64,57,53,48,53,53,50,50,53,52,48,40,36,75,74,64,40,61,84,65,69,93,60,74,60,71,71,54,40,51,51,54,52,52,53,43,53,51,51,50,52,50,54,53,47,52,54,52,41,59,72,67,64,58,67,55,68,58,52,70,69,60,53,52,62,60,57,51,52,50,52,52,54,50,52,52,52,52,52,58,57,74,64,61,71,79,86,77,76,80,92,78,87,90,82,85,79,86,84,83,125

Sequence (129 aa):
MIEHTPAEHRLASRRAEQATNAFREHYAIRGGGESVNAGLKRKTGMGRLRVRGSPRVRMAVLLRCAGWNLFRALVAMKRRGMAGFGAFFGDWTLIRALARRLRRRIKAFGAFRPHQPASGRRSLMLAAA

Secondary structure (DSSP, 8-state):
--PPPHHHHHHHHHHHHHTSHHHHHHHHHHHHHHHHHHHHHHHH-TT-----SHHHHHHHHHHHHHHHHHHHHHHHHHHTT-THHHHHHH-HHHHHHHHHHHHHHHHHHHT-----------SSSSS--